Protein AF-A0A7X9C9R4-F1 (afdb_monomer_lite)

Secondary structure (DSSP, 8-state):
-PPPHHHHHHHHHHHHHHHHHHHHHHHHHHHHHHHHTT-S-HHHHHHHHHHHHHIIIIIHHHHHHHHHHHHHHHHHHHHHHHHHHHHHT---S--SS-----STTHHHHHHHHHHHHHTTT----STT---PPPP-

Radius of gyration: 27.26 Å; chains: 1; bounding box: 59×49×69 Å

Structure (mmCIF, N/CA/C/O backbone):
data_AF-A0A7X9C9R4-F1
#
_entry.id   AF-A0A7X9C9R4-F1
#
loop_
_atom_site.group_PDB
_atom_site.id
_atom_site.type_symbol
_atom_site.label_atom_id
_atom_site.label_alt_id
_atom_site.label_comp_id
_atom_site.label_asym_id
_atom_site.label_entity_id
_atom_site.label_seq_id
_atom_site.pdbx_PDB_ins_code
_atom_site.Cartn_x
_atom_site.Cartn_y
_atom_site.Cartn_z
_atom_site.occupancy
_atom_site.B_iso_or_equiv
_atom_site.auth_seq_id
_atom_site.auth_comp_id
_atom_site.auth_asym_id
_atom_site.auth_atom_id
_atom_site.pdbx_PDB_model_num
ATOM 1 N N . MET A 1 1 ? 7.525 12.846 -25.4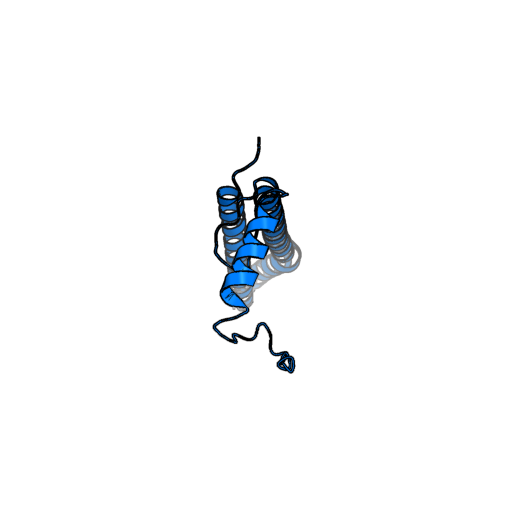49 1.00 44.03 1 MET A N 1
ATOM 2 C CA . MET A 1 1 ? 7.937 13.093 -24.049 1.00 44.03 1 MET A CA 1
ATOM 3 C C . MET A 1 1 ? 8.131 11.733 -23.389 1.00 44.03 1 MET A C 1
ATOM 5 O O . MET A 1 1 ? 7.145 11.122 -23.002 1.00 44.03 1 MET A O 1
ATOM 9 N N . ASN A 1 2 ? 9.352 11.194 -23.354 1.00 62.72 2 ASN A N 1
ATOM 10 C CA . ASN A 1 2 ? 9.606 9.931 -22.649 1.00 62.72 2 ASN A CA 1
ATOM 11 C C . ASN A 1 2 ? 10.071 10.277 -21.235 1.00 62.72 2 ASN A C 1
ATOM 13 O O . ASN A 1 2 ? 11.093 10.941 -21.086 1.00 62.72 2 ASN A O 1
ATOM 17 N N . ALA A 1 3 ? 9.293 9.888 -20.223 1.00 75.94 3 ALA A N 1
ATOM 18 C CA . ALA A 1 3 ? 9.665 10.062 -18.822 1.00 75.94 3 ALA A CA 1
ATOM 19 C C . ALA A 1 3 ? 10.976 9.315 -18.519 1.00 75.94 3 ALA A C 1
ATOM 21 O O . ALA A 1 3 ? 11.169 8.198 -19.006 1.00 75.94 3 ALA A O 1
ATOM 22 N N . ASP A 1 4 ? 11.864 9.921 -17.725 1.00 87.69 4 ASP A N 1
ATOM 23 C CA . ASP A 1 4 ? 13.138 9.309 -17.336 1.00 87.69 4 ASP A CA 1
ATOM 24 C C . ASP A 1 4 ? 12.883 8.034 -16.497 1.00 87.69 4 ASP A C 1
ATOM 26 O O . ASP A 1 4 ? 12.247 8.112 -15.438 1.00 87.69 4 ASP A O 1
ATOM 30 N N . PRO A 1 5 ? 13.381 6.851 -16.919 1.00 87.94 5 PRO A N 1
ATOM 31 C CA . PRO A 1 5 ? 13.269 5.616 -16.146 1.00 87.94 5 PRO A CA 1
ATOM 32 C C . PRO A 1 5 ? 13.771 5.726 -14.701 1.00 87.94 5 PRO A C 1
ATOM 34 O O . PRO A 1 5 ? 13.247 5.039 -13.820 1.00 87.94 5 PRO A O 1
ATOM 37 N N . ARG A 1 6 ? 14.771 6.575 -14.427 1.00 88.56 6 ARG A N 1
ATOM 38 C CA . ARG A 1 6 ? 15.276 6.795 -13.062 1.00 88.56 6 ARG A CA 1
ATOM 39 C C . ARG A 1 6 ? 14.251 7.517 -12.195 1.00 88.56 6 ARG A C 1
ATOM 41 O O . ARG A 1 6 ? 13.986 7.078 -11.077 1.00 88.56 6 ARG A O 1
ATOM 48 N N . GLU A 1 7 ? 13.628 8.568 -12.719 1.00 92.19 7 GLU A N 1
ATOM 49 C CA . GLU A 1 7 ? 12.564 9.289 -12.016 1.00 92.19 7 GLU A CA 1
ATOM 50 C C . GLU A 1 7 ? 11.349 8.395 -11.751 1.00 92.19 7 GLU A C 1
ATOM 52 O O . GLU A 1 7 ? 10.779 8.425 -10.657 1.00 92.19 7 GLU A O 1
ATOM 57 N N . LEU A 1 8 ? 10.970 7.559 -12.725 1.00 92.94 8 LEU A N 1
ATOM 58 C CA . LEU A 1 8 ? 9.868 6.607 -12.575 1.00 92.94 8 LEU A CA 1
ATOM 59 C C . LEU A 1 8 ? 10.124 5.612 -11.436 1.00 92.94 8 LEU A C 1
ATOM 61 O O . LEU A 1 8 ? 9.231 5.393 -10.614 1.00 92.94 8 LEU A O 1
ATOM 65 N N . ARG A 1 9 ? 11.347 5.077 -11.329 1.00 91.75 9 ARG A N 1
ATOM 66 C CA . ARG A 1 9 ? 11.741 4.215 -10.203 1.00 91.75 9 ARG A CA 1
ATOM 67 C C . ARG A 1 9 ? 11.749 4.952 -8.873 1.00 91.75 9 ARG A C 1
ATOM 69 O O . ARG A 1 9 ? 11.206 4.446 -7.897 1.00 91.75 9 ARG A O 1
ATOM 76 N N . GLY A 1 10 ? 12.283 6.174 -8.839 1.00 94.50 10 GLY A N 1
ATOM 77 C CA . GLY A 1 10 ? 12.261 7.003 -7.632 1.00 94.50 10 GLY A CA 1
ATOM 78 C C . GLY A 1 10 ? 10.836 7.233 -7.113 1.00 94.50 10 GLY A C 1
ATOM 79 O O . GLY A 1 10 ? 10.577 7.131 -5.910 1.00 94.50 10 GLY A O 1
ATOM 80 N N . ARG A 1 11 ? 9.880 7.462 -8.024 1.00 96.94 11 ARG A N 1
ATOM 81 C CA . ARG A 1 11 ? 8.450 7.562 -7.693 1.00 96.94 11 ARG A CA 1
ATOM 82 C C . ARG A 1 11 ? 7.865 6.225 -7.239 1.00 96.94 11 ARG A C 1
ATOM 84 O O . ARG A 1 11 ? 7.130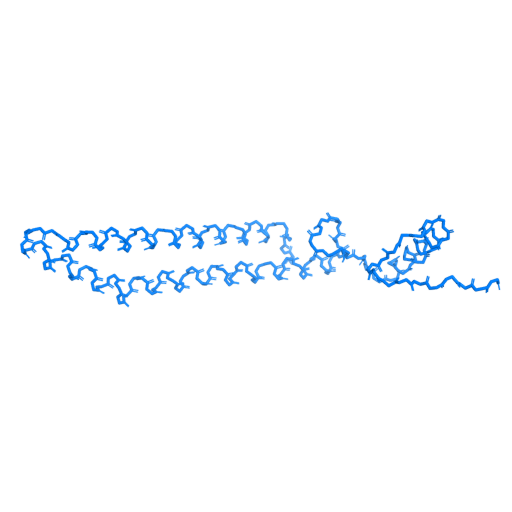 6.207 -6.253 1.00 96.94 11 ARG A O 1
ATOM 91 N N . ALA A 1 12 ? 8.197 5.115 -7.896 1.00 96.62 12 ALA A N 1
ATOM 92 C CA . ALA A 1 12 ? 7.758 3.785 -7.473 1.00 96.62 12 ALA A CA 1
ATOM 93 C C . ALA A 1 12 ? 8.213 3.465 -6.037 1.00 96.62 12 ALA A C 1
ATOM 95 O O . ALA A 1 12 ? 7.407 3.031 -5.212 1.00 96.62 12 ALA A O 1
ATOM 96 N N . ASP A 1 13 ? 9.461 3.778 -5.693 1.00 97.00 13 ASP A N 1
ATOM 97 C CA . ASP A 1 13 ? 10.000 3.593 -4.343 1.00 97.00 13 ASP A CA 1
ATOM 98 C C . ASP A 1 13 ? 9.352 4.519 -3.311 1.00 97.00 13 ASP A C 1
ATOM 100 O O . ASP A 1 13 ? 9.080 4.110 -2.179 1.00 97.00 13 ASP A O 1
ATOM 104 N N . ALA A 1 14 ? 9.055 5.767 -3.681 1.00 98.06 14 ALA A N 1
ATOM 105 C CA . ALA A 1 14 ? 8.284 6.668 -2.828 1.00 98.06 14 ALA A CA 1
ATOM 106 C C . ALA A 1 14 ? 6.884 6.103 -2.523 1.00 98.06 14 ALA A C 1
ATOM 108 O O . ALA A 1 14 ? 6.468 6.101 -1.363 1.00 98.06 14 ALA A O 1
ATOM 109 N N . LEU A 1 15 ? 6.190 5.555 -3.528 1.00 97.94 15 LEU A N 1
ATOM 110 C CA . LEU A 1 15 ? 4.875 4.931 -3.356 1.00 97.94 15 LEU A CA 1
ATOM 111 C C . LEU A 1 15 ? 4.934 3.673 -2.479 1.00 97.94 15 LEU A C 1
ATOM 113 O O . LEU A 1 15 ? 4.062 3.493 -1.627 1.00 97.94 15 LEU A O 1
ATOM 117 N N . ARG A 1 16 ? 5.966 2.829 -2.630 1.00 97.94 16 ARG A N 1
ATOM 118 C CA . ARG A 1 16 ? 6.198 1.670 -1.745 1.00 97.94 16 ARG A CA 1
ATOM 119 C C . ARG A 1 16 ? 6.363 2.107 -0.295 1.00 97.94 16 ARG A C 1
ATOM 121 O O . ARG A 1 16 ? 5.605 1.668 0.564 1.00 97.94 16 ARG A O 1
ATOM 128 N N . ARG A 1 17 ? 7.271 3.056 -0.042 1.00 98.00 17 ARG A N 1
ATOM 129 C CA . ARG A 1 17 ? 7.512 3.598 1.305 1.00 98.00 17 ARG A CA 1
ATOM 130 C C . ARG A 1 17 ? 6.255 4.221 1.907 1.00 98.00 17 ARG A C 1
ATOM 132 O O . ARG A 1 17 ? 5.989 4.032 3.092 1.00 98.00 17 ARG A O 1
ATOM 139 N N . ALA A 1 18 ? 5.465 4.940 1.109 1.00 97.94 18 ALA A N 1
ATOM 140 C CA . ALA A 1 18 ? 4.187 5.487 1.554 1.00 97.94 18 ALA A CA 1
ATOM 141 C C . ALA A 1 18 ? 3.189 4.377 1.928 1.00 97.94 18 ALA A C 1
ATOM 143 O O . ALA A 1 18 ? 2.544 4.462 2.973 1.00 97.94 18 ALA A O 1
ATOM 144 N N . ALA A 1 19 ? 3.097 3.311 1.125 1.00 98.06 19 ALA A N 1
ATOM 145 C CA . ALA A 1 19 ? 2.238 2.165 1.414 1.00 98.06 19 ALA A CA 1
ATOM 146 C C . ALA A 1 19 ? 2.641 1.448 2.711 1.00 98.06 19 ALA A C 1
ATOM 148 O O . ALA A 1 19 ? 1.771 1.056 3.494 1.00 98.06 19 ALA A O 1
ATOM 149 N N . ASP A 1 20 ? 3.940 1.297 2.958 1.00 97.88 20 ASP A N 1
ATOM 150 C CA . ASP A 1 20 ? 4.461 0.638 4.157 1.00 97.88 20 ASP A CA 1
ATOM 151 C C . ASP A 1 20 ? 4.225 1.487 5.406 1.00 97.88 20 ASP A C 1
ATOM 153 O O . ASP A 1 20 ? 3.676 0.988 6.389 1.00 97.88 20 ASP A O 1
ATOM 157 N N . ARG A 1 21 ? 4.506 2.795 5.341 1.00 98.06 21 ARG A N 1
ATOM 158 C CA . ARG A 1 21 ? 4.177 3.740 6.422 1.00 98.06 21 ARG A CA 1
ATOM 159 C C . ARG A 1 21 ? 2.689 3.720 6.753 1.00 98.06 21 ARG A C 1
ATOM 161 O O . ARG A 1 21 ? 2.331 3.627 7.924 1.00 98.06 21 ARG A O 1
ATOM 168 N N . LEU A 1 22 ? 1.823 3.745 5.739 1.00 97.62 22 LEU A N 1
ATOM 169 C CA . LEU A 1 22 ? 0.376 3.674 5.936 1.00 97.62 22 LEU A CA 1
ATOM 170 C C . LEU A 1 22 ? -0.050 2.345 6.573 1.00 97.62 22 LEU A C 1
ATOM 172 O O . LEU A 1 22 ? -0.927 2.326 7.433 1.00 97.62 22 LEU A O 1
ATOM 176 N N . THR A 1 23 ? 0.585 1.239 6.179 1.00 97.44 23 THR A N 1
ATOM 177 C CA . THR A 1 23 ? 0.326 -0.087 6.757 1.00 97.44 23 THR A CA 1
ATOM 178 C C . THR A 1 23 ? 0.709 -0.117 8.240 1.00 97.44 23 THR A C 1
ATOM 180 O O . THR A 1 23 ? -0.088 -0.562 9.063 1.00 97.44 23 THR A O 1
ATOM 183 N N . ILE A 1 24 ? 1.879 0.418 8.600 1.00 97.62 24 ILE A N 1
ATOM 184 C CA . ILE A 1 24 ? 2.342 0.499 9.993 1.00 97.62 24 ILE A CA 1
ATOM 185 C C . ILE A 1 24 ? 1.421 1.395 10.825 1.00 97.62 24 ILE A C 1
ATOM 187 O O . ILE A 1 24 ? 1.006 0.999 11.911 1.00 97.62 24 ILE A O 1
ATOM 191 N N . LEU A 1 25 ? 1.068 2.583 10.322 1.00 96.50 25 LEU A N 1
ATOM 192 C CA . LEU A 1 25 ? 0.161 3.503 11.016 1.00 96.50 25 LEU A CA 1
ATOM 193 C C . LEU A 1 25 ? -1.209 2.866 11.258 1.00 96.50 25 LEU A C 1
ATOM 195 O O . LEU A 1 25 ? -1.739 2.956 12.361 1.00 96.50 25 LEU A O 1
ATOM 199 N N . ARG A 1 26 ? -1.746 2.159 10.258 1.00 95.12 26 ARG A N 1
ATOM 200 C CA . ARG A 1 26 ? -2.997 1.404 10.382 1.00 95.12 26 ARG A CA 1
ATOM 201 C C . ARG A 1 26 ? -2.921 0.344 11.485 1.00 95.12 26 ARG A C 1
ATOM 203 O O . ARG A 1 26 ? -3.869 0.207 12.246 1.00 95.12 26 ARG A O 1
ATOM 210 N N . LEU A 1 27 ? -1.824 -0.404 11.585 1.00 95.44 27 LEU A N 1
ATOM 211 C CA . LEU A 1 27 ? -1.662 -1.415 12.638 1.00 95.44 27 LEU A CA 1
ATOM 212 C C . LEU A 1 27 ? -1.518 -0.784 14.026 1.00 95.44 27 LEU A C 1
ATOM 214 O O . LEU A 1 27 ? -2.154 -1.239 14.970 1.00 95.44 27 LEU A O 1
ATOM 218 N N . ARG A 1 28 ? -0.739 0.298 14.142 1.00 96.00 28 ARG A N 1
ATOM 219 C CA . ARG A 1 28 ? -0.574 1.030 15.406 1.00 96.00 28 ARG A CA 1
ATOM 220 C C . ARG A 1 28 ? -1.902 1.575 15.919 1.00 96.00 28 ARG A C 1
ATOM 222 O O . ARG A 1 28 ? -2.229 1.348 17.074 1.00 96.00 28 ARG A O 1
ATOM 229 N N . LEU A 1 29 ? -2.681 2.222 15.053 1.00 94.31 29 LEU A N 1
ATOM 230 C CA . LEU A 1 29 ? -4.000 2.744 15.414 1.00 94.31 29 LEU A CA 1
ATOM 231 C C . LEU A 1 29 ? -4.970 1.633 15.818 1.00 94.31 29 LEU A C 1
ATOM 233 O O . LEU A 1 29 ? -5.682 1.790 16.804 1.00 94.31 29 LEU A O 1
ATOM 237 N N . ALA A 1 30 ? -4.971 0.503 15.104 1.00 93.25 30 ALA A N 1
ATOM 238 C CA . ALA A 1 30 ? -5.801 -0.639 15.477 1.00 93.25 30 ALA A CA 1
ATOM 239 C C . ALA A 1 30 ? -5.457 -1.151 16.886 1.00 93.25 30 ALA A C 1
ATOM 241 O O . ALA A 1 30 ? -6.363 -1.340 17.692 1.00 93.25 30 ALA A O 1
ATOM 242 N N . ASN A 1 31 ? -4.168 -1.294 17.204 1.00 92.81 31 ASN A N 1
ATOM 243 C CA . ASN A 1 31 ? -3.726 -1.726 18.531 1.00 92.81 31 ASN A CA 1
ATOM 244 C C . ASN A 1 31 ? -4.098 -0.704 19.614 1.00 92.81 31 ASN A C 1
ATOM 246 O O . ASN A 1 31 ? -4.697 -1.075 20.616 1.00 92.81 31 ASN A O 1
ATOM 250 N N . SER A 1 32 ? -3.836 0.588 19.384 1.00 91.81 32 SER A N 1
ATOM 251 C CA . SER A 1 32 ? -4.190 1.643 20.341 1.00 91.81 32 SER A CA 1
ATOM 252 C C . SER A 1 32 ? -5.695 1.721 20.607 1.00 91.81 32 SER A C 1
ATOM 254 O O . SER A 1 32 ? -6.104 1.982 21.734 1.00 91.81 32 SER A O 1
ATOM 256 N N . LEU A 1 33 ? -6.532 1.480 19.593 1.00 91.62 33 LEU A N 1
ATOM 257 C CA . LEU A 1 33 ? -7.983 1.441 19.773 1.00 91.62 33 LEU A CA 1
ATOM 258 C C . LEU A 1 33 ? -8.433 0.216 20.567 1.00 91.62 33 LEU A C 1
ATOM 260 O O . LEU A 1 33 ? -9.329 0.349 21.391 1.00 91.62 33 LEU A O 1
ATOM 264 N N . VAL A 1 34 ? -7.815 -0.951 20.359 1.00 89.06 34 VAL A N 1
ATOM 265 C CA . VAL A 1 34 ? -8.084 -2.137 21.188 1.00 89.06 34 VAL A CA 1
ATOM 266 C C . VAL A 1 34 ? -7.736 -1.851 22.648 1.00 89.06 34 VAL A C 1
ATOM 268 O O . VAL A 1 34 ? -8.553 -2.117 23.526 1.00 89.06 34 VAL A O 1
ATOM 271 N N . ASP A 1 35 ? -6.585 -1.241 22.922 1.00 88.44 35 ASP A N 1
ATOM 272 C CA . ASP A 1 35 ? -6.196 -0.892 24.293 1.00 88.44 35 ASP A CA 1
ATOM 273 C C . ASP A 1 35 ? -7.176 0.109 24.926 1.00 88.44 35 ASP A C 1
ATOM 275 O O . ASP A 1 35 ? -7.571 -0.050 26.081 1.00 88.44 35 ASP A O 1
ATOM 279 N N . ALA A 1 36 ? -7.657 1.086 24.150 1.00 86.81 36 ALA A N 1
ATOM 280 C CA . ALA A 1 36 ? -8.630 2.071 24.615 1.00 86.81 36 ALA A CA 1
ATOM 281 C C . ALA A 1 36 ? -9.992 1.460 25.004 1.00 86.81 36 ALA A C 1
ATOM 283 O O . ALA A 1 36 ? -10.713 2.044 25.811 1.00 86.81 36 ALA A O 1
ATOM 284 N N . THR A 1 37 ? -10.371 0.290 24.474 1.00 82.94 37 THR A N 1
ATOM 285 C CA . THR A 1 37 ? -11.644 -0.362 24.854 1.00 82.94 37 THR A CA 1
ATOM 286 C C . THR A 1 37 ? -11.642 -0.914 26.283 1.00 82.94 37 THR A C 1
ATOM 288 O O . THR A 1 37 ? -12.701 -1.223 26.824 1.00 82.94 37 THR A O 1
ATOM 291 N N . ARG A 1 38 ? -10.469 -1.005 26.925 1.00 86.56 38 ARG A N 1
ATOM 292 C CA . ARG A 1 38 ? -10.293 -1.537 28.288 1.00 86.56 38 ARG A CA 1
ATOM 293 C C . ARG A 1 38 ? -10.482 -0.499 29.394 1.00 86.56 38 ARG A C 1
ATOM 295 O O . ARG A 1 38 ? -10.214 -0.791 30.554 1.00 86.56 38 ARG A O 1
ATOM 302 N N . VAL A 1 39 ? -10.916 0.710 29.052 1.00 88.38 39 VAL A N 1
ATOM 303 C CA . VAL A 1 39 ? -11.137 1.786 30.021 1.00 88.38 39 VAL A CA 1
ATOM 304 C C . VAL A 1 39 ? -12.235 1.407 31.028 1.00 88.38 39 VAL A C 1
ATOM 306 O O . VAL A 1 39 ? -13.277 0.844 30.670 1.00 88.38 39 VAL A O 1
ATOM 309 N N . GLU A 1 40 ? -11.993 1.715 32.305 1.00 87.06 40 GLU A N 1
ATOM 310 C CA . GLU A 1 40 ? -12.894 1.387 33.419 1.00 87.06 40 GLU A CA 1
ATOM 311 C C . GLU A 1 40 ? -14.169 2.239 33.420 1.00 87.06 40 GLU A C 1
ATOM 313 O O . GLU A 1 40 ? -15.244 1.704 33.692 1.00 87.06 40 GLU A O 1
ATOM 318 N N . ASP A 1 41 ? -14.062 3.518 33.043 1.00 92.12 41 ASP A N 1
ATOM 319 C CA . ASP A 1 41 ? -15.192 4.446 32.930 1.00 92.12 41 ASP A CA 1
ATOM 320 C C . ASP A 1 41 ? -16.209 3.956 31.874 1.00 92.12 41 ASP A C 1
ATOM 322 O O . ASP A 1 41 ? -15.892 3.934 30.676 1.00 92.12 41 ASP A O 1
ATOM 326 N N . PRO A 1 42 ? -17.441 3.589 32.284 1.00 88.00 42 PRO A N 1
ATOM 327 C CA . PRO A 1 42 ? -18.471 3.087 31.376 1.00 88.00 42 PRO A CA 1
ATOM 328 C C . P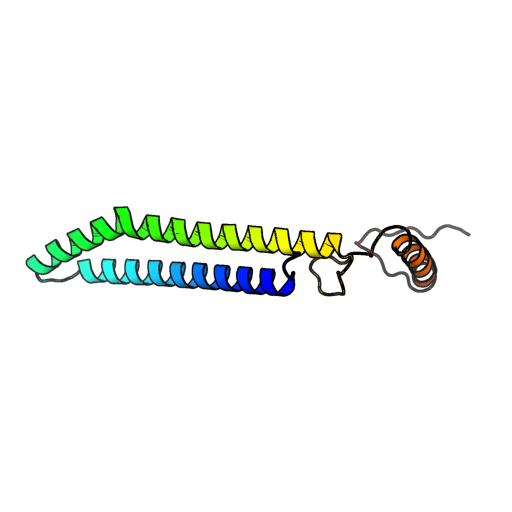RO A 1 42 ? -18.862 4.081 30.276 1.00 88.00 42 PRO A C 1
ATOM 330 O O . PRO A 1 42 ? -19.104 3.673 29.140 1.00 88.00 42 PRO A O 1
ATOM 333 N N . SER A 1 43 ? -18.885 5.381 30.586 1.00 88.44 43 SER A N 1
ATOM 334 C CA . SER A 1 43 ? -19.275 6.431 29.638 1.00 88.44 43 SER A CA 1
ATOM 335 C C . SER A 1 43 ? -18.218 6.638 28.550 1.00 88.44 43 SER A C 1
ATOM 337 O O . SER A 1 43 ? -18.531 6.889 27.382 1.00 88.44 43 SER A O 1
ATOM 339 N N . LEU A 1 44 ? -16.944 6.479 28.915 1.00 90.00 44 LEU A N 1
ATOM 340 C CA . LEU A 1 44 ? -15.826 6.541 27.984 1.00 90.00 44 LEU A CA 1
ATOM 341 C C . LEU A 1 44 ? -15.728 5.255 27.156 1.00 90.00 44 LEU A C 1
ATOM 343 O O . LEU A 1 44 ? -15.445 5.323 25.960 1.00 90.00 44 LEU A O 1
ATOM 347 N N . ARG A 1 45 ? -16.039 4.098 27.751 1.00 89.62 45 ARG A N 1
ATOM 348 C CA . ARG A 1 45 ? -16.064 2.807 27.053 1.00 89.62 45 ARG A CA 1
ATOM 349 C C . ARG A 1 45 ? -17.048 2.799 25.885 1.00 89.62 45 ARG A C 1
ATOM 351 O O . ARG A 1 45 ? -16.660 2.407 24.788 1.00 89.62 45 ARG A O 1
ATOM 358 N N . GLU A 1 46 ? -18.274 3.283 26.082 1.00 90.12 46 GLU A N 1
ATOM 359 C CA . GLU A 1 46 ? -19.285 3.361 25.015 1.00 90.12 46 GLU A CA 1
ATOM 360 C C . GLU A 1 46 ? -18.817 4.252 23.852 1.00 90.12 46 GLU A C 1
ATOM 362 O O . GLU A 1 46 ? -18.885 3.872 22.679 1.00 90.12 46 GLU A O 1
ATOM 367 N N . ARG A 1 47 ? -18.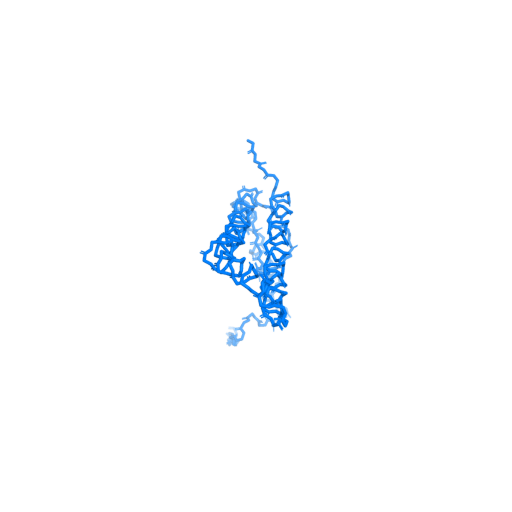235 5.418 24.167 1.00 91.38 47 ARG A N 1
ATOM 368 C CA . ARG A 1 47 ? -17.665 6.325 23.157 1.00 91.38 47 ARG A CA 1
ATOM 369 C C . ARG A 1 47 ? -16.526 5.674 22.377 1.00 91.38 47 ARG A C 1
ATOM 371 O O . ARG A 1 47 ? -16.468 5.806 21.153 1.00 91.38 47 ARG A O 1
ATOM 378 N N . VAL A 1 48 ? -15.620 4.983 23.068 1.00 92.38 48 VAL A N 1
ATOM 379 C CA . VAL A 1 48 ? -14.498 4.280 22.436 1.00 92.38 48 VAL A CA 1
ATOM 380 C C . VAL A 1 48 ? -14.993 3.125 21.574 1.00 92.38 48 VAL A C 1
ATOM 382 O O . VAL A 1 48 ? -14.478 2.944 20.473 1.00 92.38 48 VAL A O 1
ATOM 385 N N . GLN A 1 49 ? -16.014 2.391 22.009 1.00 90.56 49 GLN A N 1
ATOM 386 C CA . GLN A 1 49 ? -16.606 1.315 21.221 1.00 90.56 49 GLN A CA 1
ATOM 387 C C . GLN A 1 49 ? -17.185 1.841 19.902 1.00 90.56 49 GLN A C 1
ATOM 389 O O . GLN A 1 49 ? -16.855 1.309 18.844 1.00 90.56 49 GLN A O 1
ATOM 394 N N . GLY A 1 50 ? -17.915 2.961 19.926 1.00 92.69 50 GLY A N 1
ATOM 395 C CA . GLY A 1 50 ? -18.397 3.599 18.696 1.00 92.69 50 GLY A CA 1
ATOM 396 C C . GLY A 1 50 ? -17.268 4.073 17.764 1.00 92.69 50 GLY A C 1
ATOM 397 O O . GLY A 1 50 ? -17.405 4.036 16.540 1.00 92.69 50 GLY A O 1
ATOM 398 N N . ILE A 1 51 ? -16.122 4.501 18.311 1.00 93.94 51 ILE A N 1
ATOM 399 C CA . ILE A 1 51 ? -14.923 4.815 17.511 1.00 93.94 51 ILE A CA 1
ATOM 400 C C . ILE A 1 51 ? -14.310 3.535 16.926 1.00 93.94 51 ILE A C 1
ATOM 402 O O . ILE A 1 51 ? -13.946 3.521 15.751 1.00 93.94 51 ILE A O 1
ATOM 406 N N . HIS A 1 52 ? -14.200 2.474 17.726 1.00 93.44 52 HIS A N 1
ATOM 407 C CA . HIS A 1 52 ? -13.640 1.187 17.323 1.00 93.44 52 HIS A CA 1
ATOM 408 C C . HIS A 1 52 ? -14.465 0.523 16.212 1.00 93.44 52 HIS A C 1
ATOM 410 O O . HIS A 1 52 ? -13.895 0.003 15.251 1.00 93.44 52 HIS A O 1
ATOM 416 N N . GLU A 1 53 ? -15.792 0.585 16.301 1.00 93.50 53 GLU A N 1
ATOM 417 C CA . GLU A 1 53 ? -16.707 0.071 15.282 1.00 93.50 53 GLU A CA 1
ATOM 418 C C . GLU A 1 53 ? -16.541 0.817 13.959 1.00 93.50 53 GLU A C 1
ATOM 420 O O . GLU A 1 53 ? -16.278 0.179 12.937 1.00 93.50 53 GLU A O 1
ATOM 425 N N . ARG A 1 54 ? -16.585 2.160 13.977 1.00 94.31 54 ARG A N 1
ATOM 426 C CA . ARG A 1 54 ? -16.320 2.965 12.772 1.00 94.31 54 ARG A CA 1
ATOM 427 C C . ARG A 1 54 ? -14.964 2.611 12.176 1.00 94.31 54 ARG A C 1
ATOM 429 O O . ARG A 1 54 ? -14.898 2.232 11.008 1.00 94.31 54 ARG A O 1
ATOM 436 N N . TRP A 1 55 ? -13.911 2.636 13.000 1.00 94.81 55 TRP A N 1
ATOM 437 C CA . TRP A 1 55 ? -12.553 2.285 12.585 1.00 94.81 55 TRP A CA 1
ATOM 438 C C . TRP A 1 55 ? -12.500 0.938 11.867 1.00 94.81 55 TRP A C 1
ATOM 440 O O . TRP A 1 55 ? -11.913 0.834 10.789 1.00 94.81 55 TRP A O 1
ATOM 450 N N . THR A 1 56 ? -13.124 -0.083 12.449 1.00 93.94 56 THR A N 1
ATOM 451 C CA . THR A 1 56 ? -13.097 -1.459 11.945 1.00 93.94 56 THR A CA 1
ATOM 452 C C . THR A 1 56 ? -13.875 -1.611 10.641 1.00 93.94 56 THR A C 1
ATOM 454 O O . THR A 1 56 ? -13.397 -2.281 9.723 1.00 93.94 56 THR A O 1
ATOM 457 N N . LEU A 1 57 ? -15.043 -0.974 10.534 1.00 94.81 57 LEU A N 1
ATOM 458 C CA . LEU A 1 57 ? -15.942 -1.123 9.389 1.00 94.81 57 LEU A CA 1
ATOM 459 C C . LEU A 1 57 ? -15.554 -0.230 8.202 1.00 94.81 57 LEU A C 1
ATOM 461 O O . LEU A 1 57 ? -15.693 -0.638 7.048 1.00 94.81 57 LEU A O 1
ATOM 465 N N . GLU A 1 58 ? -15.029 0.967 8.459 1.00 94.44 58 GLU A N 1
ATOM 466 C CA . GLU A 1 58 ? -14.844 1.992 7.431 1.00 94.44 58 GLU A CA 1
ATOM 467 C C . GLU A 1 58 ? -13.366 2.311 7.184 1.00 94.44 58 GLU A C 1
ATOM 469 O O . GLU A 1 58 ? -12.831 2.053 6.094 1.00 94.44 58 GLU A O 1
ATOM 474 N N . GLN A 1 59 ? -12.684 2.873 8.188 1.00 94.75 59 GLN A N 1
ATOM 475 C CA . GLN A 1 59 ? -11.366 3.478 7.987 1.00 94.75 59 GLN A CA 1
ATOM 476 C C . GLN A 1 59 ? -10.281 2.412 7.777 1.00 94.75 59 GLN A C 1
ATOM 478 O O . GLN A 1 59 ? -9.449 2.541 6.872 1.00 94.75 59 GLN A O 1
ATOM 483 N N . TYR A 1 60 ? -10.309 1.314 8.535 1.00 94.38 60 TYR A N 1
ATOM 484 C CA . TYR A 1 60 ? -9.319 0.241 8.447 1.00 94.38 60 TYR A CA 1
ATOM 485 C C . TYR A 1 60 ? -9.317 -0.444 7.062 1.00 94.38 60 TYR A C 1
ATOM 487 O O . TYR A 1 60 ? -8.242 -0.540 6.446 1.00 94.38 60 TYR A O 1
ATOM 495 N N . PRO A 1 61 ? -10.468 -0.847 6.479 1.00 96.38 61 PRO A N 1
ATOM 496 C CA . PRO A 1 61 ? -10.522 -1.337 5.102 1.00 96.38 61 PRO A CA 1
ATOM 497 C C . PRO A 1 61 ? -10.128 -0.281 4.063 1.00 96.38 61 PRO A C 1
ATOM 499 O O . PRO A 1 61 ? -9.440 -0.599 3.087 1.00 96.38 61 PRO A O 1
ATOM 502 N N . GLN A 1 62 ? -10.534 0.982 4.239 1.00 96.31 62 GLN A N 1
ATOM 503 C CA . GLN A 1 62 ? -10.200 2.063 3.306 1.00 96.31 62 GLN A CA 1
ATOM 504 C C . GLN A 1 62 ? -8.688 2.310 3.231 1.00 96.31 62 GLN A C 1
ATOM 506 O O . GLN A 1 62 ? -8.130 2.348 2.132 1.00 96.31 62 GLN A O 1
ATOM 511 N N . MET A 1 63 ? -8.002 2.387 4.371 1.00 96.06 63 MET A N 1
ATOM 512 C CA . MET A 1 63 ? -6.542 2.510 4.419 1.00 96.06 63 MET A CA 1
ATOM 513 C C . MET A 1 63 ? -5.853 1.307 3.765 1.00 96.06 63 MET A C 1
ATOM 515 O O . MET A 1 63 ? -4.878 1.470 3.029 1.00 96.06 63 MET A O 1
ATOM 519 N N . GLY A 1 64 ? -6.394 0.097 3.953 1.00 96.75 64 GLY A N 1
ATOM 520 C CA . GLY A 1 64 ? -5.931 -1.102 3.250 1.00 96.75 64 GLY A CA 1
ATOM 521 C C . GLY A 1 64 ? -6.051 -0.997 1.727 1.00 96.75 64 GLY A C 1
ATOM 522 O O . GLY A 1 64 ? -5.111 -1.345 1.006 1.00 96.75 64 GLY A O 1
ATOM 523 N N . ARG A 1 65 ? -7.171 -0.461 1.225 1.00 98.00 65 ARG A N 1
ATOM 524 C CA . ARG A 1 65 ? -7.376 -0.198 -0.209 1.00 98.00 65 ARG A CA 1
ATOM 525 C C . ARG A 1 65 ? -6.387 0.838 -0.746 1.00 98.00 65 ARG A C 1
ATOM 527 O O . ARG A 1 65 ? -5.826 0.622 -1.819 1.00 98.00 65 ARG A O 1
ATOM 534 N N . ILE A 1 66 ? -6.121 1.913 -0.003 1.00 98.06 66 ILE A N 1
ATOM 535 C CA . ILE A 1 66 ? -5.137 2.940 -0.386 1.00 98.06 66 ILE A CA 1
ATOM 536 C C . ILE A 1 66 ? -3.732 2.334 -0.463 1.00 98.06 66 ILE A C 1
ATOM 538 O O . ILE A 1 66 ? -3.072 2.462 -1.491 1.00 98.06 66 ILE A O 1
ATOM 542 N N . ALA A 1 67 ? -3.295 1.597 0.562 1.00 98.00 67 ALA A N 1
ATOM 543 C CA . ALA A 1 67 ? -1.983 0.947 0.560 1.00 98.00 67 ALA A CA 1
ATOM 544 C C . ALA A 1 67 ? -1.825 -0.040 -0.613 1.00 98.00 67 ALA A C 1
ATOM 546 O O . ALA A 1 67 ? -0.767 -0.109 -1.239 1.00 98.00 67 ALA A O 1
ATOM 547 N N . ARG A 1 68 ? -2.887 -0.784 -0.957 1.00 98.12 68 ARG A N 1
ATOM 548 C CA . ARG A 1 68 ? -2.897 -1.672 -2.130 1.00 98.12 68 ARG A CA 1
ATOM 549 C C . ARG A 1 68 ? -2.779 -0.890 -3.441 1.00 98.12 68 ARG A C 1
ATOM 551 O O . ARG A 1 68 ? -2.004 -1.290 -4.306 1.00 98.12 68 ARG A O 1
ATOM 558 N N . ARG A 1 69 ? -3.503 0.226 -3.580 1.00 98.38 69 ARG A N 1
ATOM 559 C CA . ARG A 1 69 ? -3.417 1.110 -4.756 1.00 98.38 69 ARG A CA 1
ATOM 560 C C . ARG A 1 69 ? -2.016 1.691 -4.919 1.00 98.38 69 ARG A C 1
ATOM 562 O O . ARG A 1 69 ? -1.472 1.593 -6.009 1.00 98.38 69 ARG A O 1
ATOM 569 N N . LEU A 1 70 ? -1.395 2.176 -3.843 1.00 98.25 70 LEU A N 1
ATOM 570 C CA . LEU A 1 70 ? -0.014 2.678 -3.867 1.00 98.25 70 LEU A CA 1
ATOM 571 C C . LEU A 1 70 ? 0.974 1.617 -4.380 1.00 98.25 70 LEU A C 1
ATOM 573 O O . LEU A 1 70 ? 1.773 1.901 -5.270 1.00 98.25 70 LEU A O 1
ATOM 577 N N . ARG A 1 71 ? 0.878 0.373 -3.887 1.00 98.19 71 ARG A N 1
ATOM 578 C CA . ARG A 1 71 ? 1.717 -0.743 -4.367 1.00 98.19 71 ARG A CA 1
ATOM 579 C C . ARG A 1 71 ? 1.448 -1.091 -5.832 1.00 98.19 71 ARG A C 1
ATOM 581 O O . ARG A 1 71 ? 2.388 -1.347 -6.581 1.00 98.19 71 ARG A O 1
ATOM 588 N N . SER A 1 72 ? 0.183 -1.074 -6.254 1.00 98.25 72 SER A N 1
ATOM 589 C CA . SER A 1 72 ? -0.194 -1.294 -7.655 1.00 98.25 72 SER A CA 1
ATOM 590 C C . SER A 1 72 ? 0.375 -0.212 -8.572 1.00 98.25 72 SER A C 1
ATOM 592 O O . SER A 1 72 ? 0.955 -0.531 -9.605 1.00 98.25 72 SER A O 1
ATOM 594 N N . SER A 1 73 ? 0.263 1.059 -8.185 1.00 97.88 73 SER A N 1
ATOM 595 C CA . SER A 1 73 ? 0.823 2.180 -8.939 1.00 97.88 73 SER A CA 1
ATOM 596 C C . SER A 1 73 ? 2.350 2.113 -8.998 1.00 97.88 73 SER A C 1
ATOM 598 O O . SER A 1 73 ? 2.917 2.325 -10.063 1.00 97.88 73 SER A O 1
ATOM 600 N N . ALA A 1 74 ? 3.025 1.724 -7.910 1.00 97.25 74 ALA A N 1
ATOM 601 C CA . ALA A 1 74 ? 4.469 1.481 -7.929 1.00 97.25 74 ALA A CA 1
ATOM 602 C C . ALA A 1 74 ? 4.856 0.393 -8.946 1.00 97.25 74 ALA A C 1
ATOM 604 O O . ALA A 1 74 ? 5.767 0.587 -9.744 1.00 97.25 74 ALA A O 1
ATOM 605 N N . LYS A 1 75 ? 4.118 -0.728 -8.974 1.00 96.56 75 LYS A N 1
ATOM 606 C CA . LYS A 1 75 ? 4.332 -1.810 -9.949 1.00 96.56 75 LYS A CA 1
ATOM 607 C C . LYS A 1 75 ? 4.122 -1.338 -11.393 1.00 96.56 75 LYS A C 1
ATOM 609 O O . LYS A 1 75 ? 4.866 -1.746 -12.280 1.00 96.56 75 LYS A O 1
ATOM 614 N N . GLN A 1 76 ? 3.122 -0.490 -11.632 1.00 97.19 76 GLN A N 1
ATOM 615 C CA . GLN A 1 76 ? 2.873 0.096 -12.951 1.00 97.19 76 GLN A CA 1
ATOM 616 C C . GLN A 1 76 ? 4.011 1.028 -13.380 1.00 97.19 76 GLN A C 1
ATOM 618 O O . GLN A 1 76 ? 4.478 0.919 -14.510 1.00 97.19 76 GLN A O 1
ATOM 623 N N . LEU A 1 77 ? 4.498 1.895 -12.486 1.00 95.19 77 LEU A N 1
ATOM 624 C CA . LEU A 1 77 ? 5.625 2.788 -12.778 1.00 95.19 77 LEU A CA 1
ATOM 625 C C . LEU A 1 77 ? 6.905 2.015 -13.101 1.00 95.19 77 LEU A C 1
ATOM 627 O O . LEU A 1 77 ? 7.589 2.359 -14.061 1.00 95.19 77 LEU A O 1
ATOM 631 N N . ASP A 1 78 ? 7.188 0.942 -12.367 1.00 92.94 78 ASP A N 1
ATOM 632 C CA . ASP A 1 78 ? 8.311 0.055 -12.671 1.00 92.94 78 ASP A CA 1
ATOM 633 C C . ASP A 1 78 ? 8.178 -0.597 -14.048 1.00 92.94 78 ASP A C 1
ATOM 635 O O . ASP A 1 78 ? 9.149 -0.655 -14.800 1.00 92.94 78 ASP A O 1
ATOM 639 N N . ALA A 1 79 ? 6.980 -1.064 -14.410 1.00 91.88 79 ALA A N 1
ATOM 640 C CA . ALA A 1 79 ? 6.744 -1.649 -15.726 1.00 91.88 79 ALA A CA 1
ATOM 641 C C . ALA A 1 79 ? 6.974 -0.625 -16.852 1.00 91.88 79 ALA A C 1
ATOM 643 O O . ALA A 1 79 ? 7.591 -0.957 -17.866 1.00 91.88 79 ALA A O 1
ATOM 644 N N . VAL A 1 80 ? 6.542 0.626 -16.656 1.00 93.00 80 VAL A N 1
ATOM 645 C CA . VAL A 1 80 ? 6.788 1.725 -17.603 1.00 93.00 80 VAL A CA 1
ATOM 646 C C . VAL A 1 80 ? 8.280 2.063 -17.677 1.00 93.00 80 VAL A C 1
ATOM 648 O O . VAL A 1 80 ? 8.805 2.219 -18.777 1.00 93.00 80 VAL A O 1
ATOM 651 N N . ALA A 1 81 ? 8.985 2.115 -16.541 1.00 89.44 81 ALA A N 1
ATOM 652 C CA . ALA A 1 81 ? 10.428 2.353 -16.503 1.00 89.44 81 ALA A CA 1
ATOM 653 C C . ALA A 1 81 ? 11.192 1.271 -17.276 1.00 89.44 81 ALA A C 1
ATOM 655 O O . ALA A 1 81 ? 12.030 1.587 -18.117 1.00 89.44 81 ALA A O 1
ATOM 656 N N . VAL A 1 82 ? 10.846 -0.001 -17.054 1.00 87.00 82 VAL A N 1
ATOM 657 C CA . VAL A 1 82 ? 11.428 -1.131 -17.788 1.00 87.00 82 VAL A CA 1
ATOM 658 C C . VAL A 1 82 ? 11.154 -0.997 -19.284 1.00 87.00 82 VAL A C 1
ATOM 660 O O . VAL A 1 82 ? 12.083 -1.131 -20.075 1.00 87.00 82 VAL A O 1
ATOM 663 N N . ALA A 1 83 ? 9.916 -0.702 -19.692 1.00 87.62 83 ALA A N 1
ATOM 664 C CA . ALA A 1 83 ? 9.567 -0.529 -21.103 1.00 87.62 83 ALA A CA 1
ATOM 665 C C . ALA A 1 83 ? 10.360 0.612 -21.770 1.00 87.62 83 ALA A C 1
ATOM 667 O O . ALA A 1 83 ? 10.854 0.444 -22.886 1.00 87.62 83 ALA A O 1
ATOM 668 N N . ALA A 1 84 ? 10.537 1.738 -21.073 1.00 86.19 84 ALA A N 1
ATOM 669 C CA . ALA A 1 84 ? 11.317 2.881 -21.547 1.00 86.19 84 ALA A CA 1
ATOM 670 C C . ALA A 1 84 ? 12.826 2.576 -21.662 1.00 86.19 84 ALA A C 1
ATOM 672 O O . ALA A 1 84 ? 13.510 3.063 -22.565 1.00 86.19 84 ALA A O 1
ATOM 673 N N . GLU A 1 85 ? 13.367 1.726 -20.791 1.00 82.31 85 GLU A N 1
ATOM 674 C CA . GLU A 1 85 ? 14.743 1.237 -20.928 1.00 82.31 85 GLU A CA 1
ATOM 675 C C . GLU A 1 85 ? 14.915 0.284 -22.104 1.00 82.31 85 GLU A C 1
ATOM 677 O O . GLU A 1 85 ? 15.917 0.382 -22.816 1.00 82.31 85 GLU A O 1
ATOM 682 N N . ARG A 1 86 ? 13.931 -0.601 -22.337 1.00 80.19 86 ARG A N 1
ATOM 683 C CA . ARG A 1 86 ? 13.945 -1.515 -23.491 1.00 80.19 86 ARG A CA 1
ATOM 684 C C . ARG A 1 86 ? 13.974 -0.726 -24.792 1.00 80.19 86 ARG A C 1
ATOM 686 O O . ARG A 1 86 ? 14.798 -1.000 -25.656 1.00 80.19 86 ARG A O 1
ATOM 693 N N . SER A 1 87 ? 13.094 0.268 -24.918 1.00 79.12 87 SER A N 1
ATOM 694 C CA . SER A 1 87 ? 12.965 1.060 -26.144 1.00 79.12 87 SER A CA 1
ATOM 695 C C . SER A 1 87 ? 14.170 1.965 -26.402 1.00 79.12 87 SER A C 1
ATOM 697 O O . SER A 1 87 ? 14.496 2.236 -27.555 1.00 79.12 87 SER A O 1
ATOM 699 N N . SER A 1 88 ? 14.870 2.400 -25.351 1.00 74.56 88 SER A N 1
ATOM 700 C CA . SER A 1 88 ? 16.087 3.207 -25.481 1.00 74.56 88 SER A CA 1
ATOM 701 C C . SER A 1 88 ? 17.379 2.390 -25.625 1.00 74.56 88 SER A C 1
ATOM 703 O O . SER A 1 88 ? 18.427 2.985 -25.873 1.00 74.56 88 SER A O 1
ATOM 705 N N . GLY A 1 89 ? 17.328 1.055 -25.503 1.00 65.75 89 GLY A N 1
ATOM 706 C CA . GLY A 1 89 ? 18.499 0.171 -25.600 1.00 65.75 89 GLY A CA 1
ATOM 707 C C . GLY A 1 89 ? 19.501 0.336 -24.451 1.00 65.75 89 GLY A C 1
ATOM 708 O O . GLY A 1 89 ? 20.675 0.023 -24.613 1.00 65.75 89 GLY A O 1
ATOM 709 N N . ARG A 1 90 ? 19.061 0.869 -23.303 1.00 60.38 90 ARG A N 1
ATOM 710 C CA . ARG A 1 90 ? 19.929 1.439 -22.261 1.00 60.38 90 ARG A CA 1
ATOM 711 C C . ARG A 1 90 ? 19.964 0.615 -20.958 1.00 60.38 90 ARG A C 1
ATOM 713 O O . ARG A 1 90 ? 19.938 1.210 -19.885 1.00 60.38 90 ARG A O 1
ATOM 720 N N . ARG A 1 91 ? 20.037 -0.732 -20.987 1.00 56.12 91 ARG A N 1
ATOM 721 C CA . ARG A 1 91 ? 20.509 -1.474 -19.783 1.00 56.12 91 ARG A CA 1
ATOM 722 C C . ARG A 1 91 ? 22.029 -1.503 -19.812 1.00 56.12 91 ARG A C 1
ATOM 724 O O . ARG A 1 91 ? 22.628 -2.321 -20.501 1.00 56.12 91 ARG A O 1
ATOM 731 N N . LEU A 1 92 ? 22.630 -0.674 -18.975 1.00 48.78 92 LEU A N 1
ATOM 732 C CA . LEU A 1 92 ? 23.950 -0.947 -18.427 1.00 48.78 92 LEU A CA 1
ATOM 733 C C . LEU A 1 92 ? 23.761 -1.519 -17.018 1.00 48.78 92 LEU A C 1
ATOM 735 O O . LEU A 1 92 ? 23.112 -0.899 -16.184 1.00 48.78 92 LEU A O 1
ATOM 739 N N . GLY A 1 93 ? 24.274 -2.739 -16.843 1.00 46.78 93 GLY A N 1
ATOM 740 C CA . GLY A 1 93 ? 24.660 -3.431 -15.606 1.00 46.78 93 GLY A CA 1
ATOM 741 C C . GLY A 1 93 ? 23.965 -3.095 -14.282 1.00 46.78 93 GLY A C 1
ATOM 742 O O . GLY A 1 93 ? 24.176 -2.035 -13.706 1.00 46.78 93 GLY A O 1
ATOM 743 N N . GLY A 1 94 ? 23.264 -4.088 -13.728 1.00 40.22 94 GLY A N 1
ATOM 744 C CA . GLY A 1 94 ? 22.840 -4.120 -12.324 1.00 40.22 94 GLY A CA 1
ATOM 745 C C . GLY A 1 94 ? 21.617 -5.015 -12.124 1.00 40.22 94 GLY A C 1
ATOM 746 O O . GLY A 1 94 ? 20.500 -4.522 -12.075 1.00 40.22 94 GLY A O 1
ATOM 747 N N . TYR A 1 95 ? 21.833 -6.331 -12.122 1.00 51.66 95 TYR A N 1
ATOM 748 C CA . TYR A 1 95 ? 20.887 -7.462 -12.003 1.00 51.66 95 TYR A CA 1
ATOM 749 C C . TYR A 1 95 ? 19.707 -7.228 -11.016 1.00 51.66 95 TYR A C 1
ATOM 751 O O . TYR A 1 95 ? 19.825 -6.466 -10.069 1.00 51.66 95 TYR A O 1
ATOM 759 N N . ALA A 1 96 ? 18.540 -7.870 -11.143 1.00 39.22 96 ALA A N 1
ATOM 760 C CA . ALA A 1 96 ? 18.394 -9.327 -11.166 1.00 39.22 96 ALA A CA 1
ATOM 761 C C . ALA A 1 96 ? 18.077 -9.891 -12.566 1.00 39.22 96 ALA A C 1
ATOM 763 O O . ALA A 1 96 ? 16.988 -9.694 -13.098 1.00 39.22 96 ALA A O 1
ATOM 764 N N . GLY A 1 97 ? 19.052 -10.588 -13.160 1.00 45.69 97 GLY A N 1
ATOM 765 C CA . GLY A 1 97 ? 18.954 -11.250 -14.469 1.00 45.69 97 GLY A CA 1
ATOM 766 C C . GLY A 1 97 ? 19.373 -10.350 -15.635 1.00 45.69 97 GLY A C 1
ATOM 767 O O . GLY A 1 97 ? 18.584 -9.545 -16.120 1.00 45.69 97 GLY A O 1
ATOM 768 N N . ALA A 1 98 ? 20.631 -10.462 -16.048 1.00 50.81 98 ALA A N 1
ATOM 769 C CA . ALA A 1 98 ? 21.370 -9.617 -16.987 1.00 50.81 98 ALA A CA 1
ATOM 770 C C . ALA A 1 98 ? 20.688 -9.262 -18.336 1.00 50.81 98 ALA A C 1
ATOM 772 O O . ALA A 1 98 ? 19.886 -10.021 -18.869 1.00 50.81 98 ALA A O 1
ATOM 773 N N . GLY A 1 99 ? 21.084 -8.097 -18.880 1.00 42.47 99 GLY A N 1
ATOM 774 C CA . GLY A 1 99 ? 21.067 -7.724 -20.309 1.00 42.47 99 GLY A CA 1
ATOM 775 C C . GLY A 1 99 ? 19.856 -6.934 -20.847 1.00 42.47 99 GLY A C 1
ATOM 776 O O . GLY A 1 99 ? 18.752 -7.463 -20.889 1.00 42.47 99 GLY A O 1
ATOM 777 N N . PHE A 1 100 ? 20.038 -5.680 -21.298 1.00 49.06 100 PHE A N 1
ATOM 778 C CA . PHE A 1 100 ? 19.491 -5.268 -22.607 1.00 49.06 100 PHE A CA 1
ATOM 779 C C . PHE A 1 100 ? 20.725 -5.117 -23.468 1.00 49.06 100 PHE A C 1
ATOM 781 O O . PHE A 1 100 ? 21.476 -4.158 -23.321 1.00 49.06 100 PHE A O 1
ATOM 788 N N . LEU A 1 101 ? 20.951 -6.111 -24.315 1.00 48.00 101 LEU A N 1
ATOM 789 C CA . LEU A 1 101 ? 21.752 -5.886 -25.498 1.00 48.00 101 LEU A CA 1
ATOM 790 C C . LEU A 1 101 ? 20.978 -4.862 -26.338 1.00 48.00 101 LEU A C 1
ATOM 792 O O . LEU A 1 101 ? 19.752 -4.954 -26.443 1.00 48.00 101 LEU A O 1
ATOM 796 N N . GLY A 1 102 ? 21.685 -3.829 -26.793 1.00 46.19 102 GLY A N 1
ATOM 797 C CA . GLY A 1 102 ? 21.125 -2.673 -27.483 1.00 46.19 102 GLY A CA 1
ATOM 798 C C . GLY A 1 102 ? 20.353 -3.028 -28.756 1.00 46.19 102 GLY A C 1
ATOM 799 O O . GLY A 1 102 ? 20.159 -4.192 -29.101 1.00 46.19 102 GLY A O 1
ATOM 800 N N . ARG A 1 103 ? 19.880 -1.979 -29.438 1.00 47.09 103 ARG A N 1
ATOM 801 C CA . ARG A 1 103 ? 19.110 -2.063 -30.687 1.00 47.09 103 ARG A CA 1
ATOM 802 C C . ARG A 1 103 ? 19.714 -3.072 -31.681 1.00 47.09 103 ARG A C 1
ATOM 804 O O . ARG A 1 103 ? 20.927 -3.256 -31.724 1.00 47.09 103 ARG A O 1
ATOM 811 N N . GLY A 1 104 ? 18.814 -3.707 -32.439 1.00 50.97 104 GLY A N 1
ATOM 812 C CA . GLY A 1 104 ? 19.079 -4.761 -33.421 1.00 50.97 104 GLY A CA 1
ATOM 813 C C . GLY A 1 104 ? 20.327 -4.549 -34.284 1.00 50.97 104 GLY A C 1
ATOM 814 O O . GLY A 1 104 ? 20.743 -3.424 -34.545 1.00 50.97 104 GLY A O 1
ATOM 815 N N . ASP A 1 105 ? 20.902 -5.681 -34.683 1.00 42.94 105 ASP A N 1
ATOM 816 C CA . ASP A 1 105 ? 22.110 -5.910 -35.494 1.00 42.94 105 ASP A CA 1
ATOM 817 C C . ASP A 1 105 ? 23.476 -5.710 -34.814 1.00 42.94 105 ASP A C 1
ATOM 819 O O . ASP A 1 105 ? 24.416 -6.454 -35.107 1.00 42.94 105 ASP A O 1
ATOM 823 N N . GLU A 1 106 ? 23.625 -4.806 -33.844 1.00 46.88 106 GLU A N 1
ATOM 824 C CA . GLU A 1 106 ? 24.921 -4.608 -33.158 1.00 46.88 106 GLU A CA 1
ATOM 825 C C . GLU A 1 106 ? 25.134 -5.583 -31.986 1.00 46.88 106 GLU A C 1
ATOM 827 O O . GLU A 1 106 ? 26.233 -6.094 -31.761 1.00 46.88 106 GLU A O 1
ATOM 832 N N . ALA A 1 107 ? 24.042 -5.939 -31.307 1.00 48.91 107 ALA A N 1
ATOM 833 C CA . ALA A 1 107 ? 24.002 -6.951 -30.253 1.00 48.91 107 ALA A CA 1
ATOM 834 C C . ALA A 1 107 ? 24.454 -8.348 -30.718 1.00 48.91 107 ALA A C 1
ATOM 836 O O . ALA A 1 107 ? 25.025 -9.103 -29.933 1.00 48.91 107 ALA A O 1
ATOM 837 N N . HIS A 1 108 ? 24.199 -8.698 -31.983 1.00 44.56 108 HIS A N 1
ATOM 838 C CA . HIS A 1 108 ? 24.505 -10.026 -32.519 1.00 44.56 108 HIS A CA 1
ATOM 839 C C . HIS A 1 108 ? 26.012 -10.221 -32.750 1.00 44.56 108 HIS A C 1
ATOM 841 O O . HIS A 1 108 ? 26.541 -11.296 -32.481 1.00 44.56 108 HIS A O 1
ATOM 847 N N . ARG A 1 109 ? 26.726 -9.158 -33.152 1.00 50.94 109 ARG A N 1
ATOM 848 C CA . ARG A 1 109 ? 28.186 -9.191 -33.346 1.00 50.94 109 ARG A CA 1
ATOM 849 C C . ARG A 1 109 ? 28.942 -9.355 -32.026 1.00 50.94 109 ARG A C 1
ATOM 851 O O . ARG A 1 109 ? 29.821 -10.198 -31.932 1.00 50.94 109 ARG A O 1
ATOM 858 N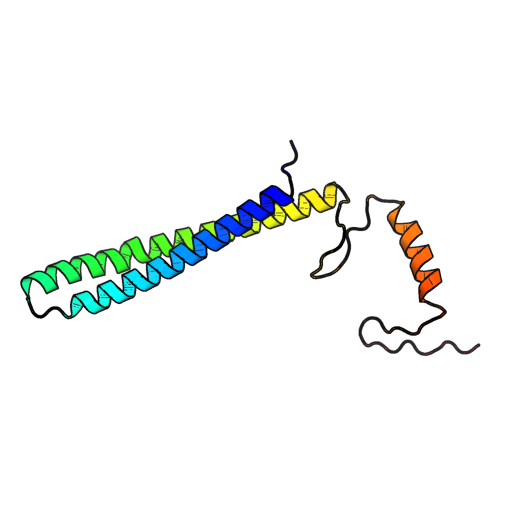 N . HIS A 1 110 ? 28.526 -8.653 -30.971 1.00 48.22 110 HIS A N 1
ATOM 859 C CA . HIS A 1 110 ? 29.171 -8.769 -29.655 1.00 48.22 110 HIS A CA 1
ATOM 860 C C . HIS A 1 110 ? 28.941 -10.123 -28.966 1.00 48.22 110 HIS A C 1
ATOM 862 O O . HIS A 1 110 ? 29.799 -10.587 -28.220 1.00 48.22 110 HIS A O 1
ATOM 868 N N . VAL A 1 111 ? 27.801 -10.781 -29.207 1.00 50.22 111 VAL A N 1
ATOM 869 C CA . VAL A 1 111 ? 27.570 -12.140 -28.691 1.00 50.22 111 VAL A CA 1
ATOM 870 C C . VAL A 1 111 ? 28.439 -13.156 -29.433 1.00 50.22 111 VAL A C 1
ATOM 872 O O . VAL A 1 111 ? 28.992 -14.039 -28.784 1.00 50.22 111 VAL A O 1
ATOM 875 N N . ALA A 1 112 ? 28.629 -13.010 -30.747 1.00 49.19 112 ALA A N 1
ATOM 876 C CA . ALA A 1 112 ? 29.548 -13.864 -31.500 1.00 49.19 112 ALA A CA 1
ATOM 877 C C . ALA A 1 112 ? 31.004 -13.717 -31.010 1.00 49.19 112 ALA A C 1
ATOM 879 O O . ALA A 1 112 ? 31.673 -14.726 -30.790 1.00 49.19 112 ALA A O 1
ATOM 880 N N . ASP A 1 113 ? 31.453 -12.489 -30.729 1.00 46.25 113 ASP A N 1
ATOM 881 C CA . ASP A 1 113 ? 32.815 -12.222 -30.243 1.00 46.25 113 ASP A CA 1
ATOM 882 C C . ASP A 1 113 ? 33.056 -12.737 -28.809 1.00 46.25 113 ASP A C 1
ATOM 884 O O . ASP A 1 113 ? 34.115 -13.289 -28.509 1.00 46.25 113 ASP A O 1
ATOM 888 N N . VAL A 1 114 ? 32.071 -12.630 -27.907 1.00 49.25 114 VAL A N 1
ATOM 889 C CA . VAL A 1 114 ? 32.197 -13.133 -26.522 1.00 49.25 114 VAL A CA 1
ATOM 890 C C . VAL A 1 114 ? 32.071 -14.659 -26.451 1.00 49.25 114 VAL A C 1
ATOM 892 O O . VAL A 1 114 ? 32.765 -15.293 -25.655 1.00 49.25 114 VAL A O 1
ATOM 895 N N . VAL A 1 115 ? 31.238 -15.273 -27.299 1.00 48.53 115 VAL A N 1
ATOM 896 C CA . VAL A 1 115 ? 31.161 -16.740 -27.414 1.00 48.53 115 VAL A CA 1
ATOM 897 C C . VAL A 1 115 ? 32.474 -17.308 -27.967 1.00 48.53 115 VAL A C 1
ATOM 899 O O . VAL A 1 115 ? 32.939 -18.334 -27.470 1.00 48.53 115 VAL A O 1
ATOM 902 N N . ALA A 1 116 ? 33.126 -16.610 -28.905 1.00 47.22 116 ALA A N 1
ATOM 903 C CA . ALA A 1 116 ? 34.444 -16.988 -29.415 1.00 47.22 116 ALA A CA 1
ATOM 904 C C . ALA A 1 116 ? 35.577 -16.802 -28.382 1.00 47.22 116 ALA A C 1
ATOM 906 O O . ALA A 1 116 ? 36.523 -17.587 -28.376 1.00 47.22 116 ALA A O 1
ATOM 907 N N . PHE A 1 117 ? 35.482 -15.810 -27.487 1.00 47.38 117 PHE A N 1
ATOM 908 C CA . PHE A 1 117 ? 36.530 -15.523 -26.496 1.00 47.38 117 PHE A CA 1
ATOM 909 C C . PHE A 1 117 ? 36.439 -16.370 -25.213 1.00 47.38 117 PHE A C 1
ATOM 911 O O . PHE A 1 117 ? 37.462 -16.674 -24.602 1.00 47.38 117 PHE A O 1
ATOM 918 N N . VAL A 1 118 ? 35.237 -16.775 -24.784 1.00 48.91 118 VAL A N 1
ATOM 919 C CA . VAL A 1 118 ? 35.050 -17.496 -23.504 1.00 48.91 118 VAL A CA 1
ATOM 920 C C . VAL A 1 118 ? 34.854 -19.007 -23.695 1.00 48.91 118 VAL A C 1
ATOM 922 O O . VAL A 1 118 ? 35.094 -19.776 -22.767 1.00 48.91 118 VAL A O 1
ATOM 925 N N . GLY A 1 119 ? 34.492 -19.464 -24.899 1.00 45.16 119 GLY A N 1
ATOM 926 C CA . GLY A 1 119 ? 34.205 -20.877 -25.171 1.00 45.16 119 GLY A CA 1
ATOM 927 C C . GLY A 1 119 ? 35.416 -21.815 -25.247 1.00 45.16 119 GLY A C 1
ATOM 928 O O . GLY A 1 119 ? 35.233 -23.025 -25.156 1.00 45.16 119 GLY A O 1
ATOM 929 N N . THR A 1 120 ? 36.640 -21.304 -25.398 1.00 47.72 120 THR A N 1
ATOM 930 C CA . THR A 1 120 ? 37.822 -22.147 -25.677 1.00 47.72 120 THR A CA 1
ATOM 931 C C . THR A 1 120 ? 38.893 -22.145 -24.590 1.00 47.72 120 THR A C 1
ATOM 933 O O . THR A 1 120 ? 39.737 -23.035 -24.600 1.00 47.72 120 THR A O 1
ATOM 936 N N . ALA A 1 121 ? 38.871 -21.218 -23.625 1.00 48.72 121 ALA A N 1
ATOM 937 C CA . ALA A 1 121 ? 39.967 -21.109 -22.655 1.00 48.72 121 ALA A CA 1
ATOM 938 C C . ALA A 1 121 ? 39.604 -21.496 -21.216 1.00 48.72 121 ALA A C 1
ATOM 940 O O . ALA A 1 121 ? 40.473 -21.964 -20.489 1.00 48.72 121 ALA A O 1
ATOM 941 N N . HIS A 1 122 ? 38.371 -21.278 -20.758 1.00 45.28 122 HIS A N 1
ATOM 942 C CA . HIS A 1 122 ? 38.010 -21.511 -19.357 1.00 45.28 122 HIS A CA 1
ATOM 943 C C . HIS A 1 122 ? 36.628 -22.147 -19.304 1.00 45.28 122 HIS A C 1
ATOM 945 O O . HIS A 1 122 ? 35.630 -21.463 -19.506 1.00 45.28 122 HIS A O 1
ATOM 951 N N . GLY A 1 123 ? 36.582 -23.456 -19.040 1.00 44.25 123 GLY A N 1
ATOM 952 C CA . GLY A 1 123 ? 35.364 -24.248 -18.854 1.00 44.25 123 GLY A CA 1
ATOM 953 C C . GLY A 1 123 ? 34.517 -23.774 -17.670 1.00 44.25 123 GLY A C 1
ATOM 954 O O . GLY A 1 123 ? 34.402 -24.454 -16.655 1.00 44.25 123 GLY A O 1
ATOM 955 N N . ALA A 1 124 ? 33.918 -22.594 -17.792 1.00 40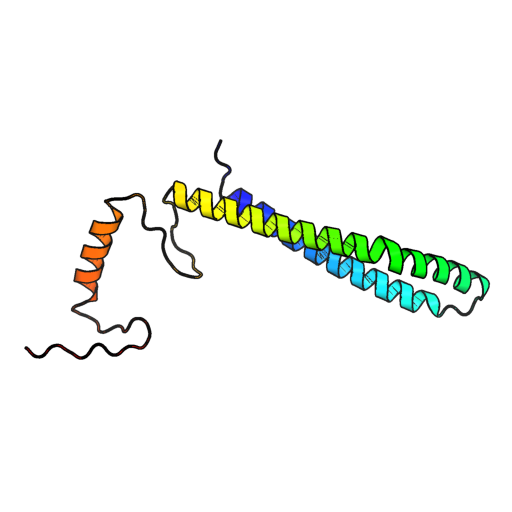.12 124 ALA A N 1
ATOM 956 C CA . ALA A 1 124 ? 32.979 -22.036 -16.844 1.00 40.12 124 ALA A CA 1
ATOM 957 C C . ALA A 1 124 ? 31.575 -22.502 -17.238 1.00 40.12 124 ALA A C 1
ATOM 959 O O . ALA A 1 124 ? 30.978 -22.026 -18.203 1.00 40.12 124 ALA A O 1
ATOM 960 N N . SER A 1 125 ? 31.054 -23.473 -16.488 1.00 40.59 125 SER A N 1
ATOM 961 C CA . SER A 1 125 ? 29.700 -23.987 -16.667 1.00 40.59 125 SER A CA 1
ATOM 962 C C . SER A 1 125 ? 28.669 -22.875 -16.452 1.00 40.59 125 SER A C 1
ATOM 964 O O . SER A 1 125 ? 28.587 -22.301 -15.363 1.00 40.59 125 SER A O 1
ATOM 966 N N . ILE A 1 126 ? 27.819 -22.618 -17.444 1.00 40.22 126 ILE A N 1
ATOM 967 C CA . ILE A 1 126 ? 26.570 -21.886 -17.232 1.00 40.22 126 ILE A CA 1
ATOM 968 C C . ILE A 1 126 ? 25.519 -22.912 -16.796 1.00 40.22 126 ILE A C 1
ATOM 970 O O . ILE A 1 126 ? 25.124 -23.775 -17.571 1.00 40.22 126 ILE A O 1
ATOM 974 N N . GLY A 1 127 ? 25.061 -22.821 -15.547 1.00 40.78 127 GLY A N 1
ATOM 975 C CA . GLY A 1 127 ? 23.803 -23.450 -15.129 1.00 40.78 127 GLY A CA 1
ATOM 976 C C . GLY A 1 127 ? 23.787 -24.980 -15.022 1.00 40.78 127 GLY A C 1
ATOM 977 O O . GLY A 1 127 ? 22.758 -25.582 -15.308 1.00 40.78 127 GLY A O 1
ATOM 978 N N . GLY A 1 128 ? 24.879 -25.614 -14.584 1.00 36.22 128 GLY A N 1
ATOM 979 C CA . GLY A 1 128 ? 24.823 -26.987 -14.055 1.00 36.22 128 GLY A CA 1
ATOM 980 C C . GLY A 1 128 ? 24.569 -28.116 -15.063 1.00 36.22 128 GLY A C 1
ATOM 981 O O . GLY A 1 128 ? 24.336 -29.244 -14.639 1.00 36.22 128 GLY A O 1
ATOM 982 N N . PHE A 1 129 ? 24.652 -27.862 -16.369 1.00 38.69 129 PHE A N 1
ATOM 983 C CA . PHE A 1 129 ? 24.694 -28.923 -17.378 1.00 38.69 129 PHE A CA 1
ATOM 984 C C . PHE A 1 129 ? 26.148 -29.204 -17.782 1.00 38.69 129 PHE A C 1
ATOM 986 O O . PHE A 1 129 ? 26.808 -28.302 -18.303 1.00 38.69 129 PHE A O 1
ATOM 993 N N . PRO A 1 130 ? 26.680 -30.424 -17.572 1.00 41.12 130 PRO A N 1
ATOM 994 C CA . PRO A 1 130 ? 27.989 -30.773 -18.097 1.00 41.12 130 PRO A CA 1
ATOM 995 C C . PRO A 1 130 ? 27.871 -30.952 -19.613 1.00 41.12 130 PRO A C 1
ATOM 997 O O . PRO A 1 130 ? 27.275 -31.916 -20.096 1.00 41.12 130 PRO A O 1
ATOM 1000 N N . LEU A 1 131 ? 28.442 -30.019 -20.374 1.00 49.19 131 LEU A N 1
ATOM 1001 C CA . LEU A 1 131 ? 28.729 -30.251 -21.785 1.00 49.19 131 LEU A CA 1
ATOM 1002 C C . LEU A 1 131 ? 29.863 -31.277 -21.841 1.00 49.19 131 LEU A C 1
ATOM 1004 O O . LEU A 1 131 ? 30.957 -31.032 -21.333 1.00 49.19 131 LEU A O 1
ATOM 1008 N N . ARG A 1 132 ? 29.578 -32.459 -22.395 1.00 46.69 132 ARG A N 1
ATOM 1009 C CA . ARG A 1 132 ? 30.614 -33.462 -22.660 1.00 46.69 132 ARG A CA 1
ATOM 1010 C C . ARG A 1 132 ? 31.630 -32.859 -23.637 1.00 46.69 132 ARG A C 1
ATOM 1012 O O . ARG A 1 132 ? 31.193 -32.260 -24.622 1.00 46.69 132 ARG A O 1
ATOM 1019 N N . PRO A 1 133 ? 32.943 -33.009 -23.397 1.00 42.31 133 PRO A N 1
ATOM 1020 C CA . PRO A 1 133 ? 33.934 -32.589 -24.374 1.00 42.31 133 PRO A CA 1
ATOM 1021 C C . PRO A 1 133 ? 33.709 -33.378 -25.668 1.00 42.31 133 PRO A C 1
ATOM 1023 O O . PRO A 1 133 ? 33.529 -34.598 -25.631 1.00 42.31 133 PRO A O 1
ATOM 1026 N N . GLY A 1 134 ? 33.661 -32.663 -26.793 1.00 40.28 134 GLY A N 1
ATOM 1027 C CA . GLY A 1 134 ? 33.740 -33.283 -28.109 1.00 40.28 134 GLY A CA 1
ATOM 1028 C C . GLY A 1 134 ? 35.058 -34.042 -28.201 1.00 40.28 134 GLY A C 1
ATOM 1029 O O . GLY A 1 134 ? 36.103 -33.507 -27.835 1.00 40.28 134 GLY A O 1
ATOM 1030 N N . ALA A 1 135 ? 34.980 -35.305 -28.607 1.00 38.25 135 ALA A N 1
ATOM 1031 C CA . ALA A 1 135 ? 36.147 -36.030 -29.069 1.00 38.25 135 ALA A CA 1
ATOM 1032 C C . ALA A 1 135 ? 36.679 -35.322 -30.324 1.00 38.25 135 ALA A C 1
ATOM 1034 O O . ALA A 1 135 ? 35.875 -35.028 -31.206 1.00 38.25 135 ALA A O 1
ATOM 1035 N N . GLU A 1 136 ? 37.983 -35.032 -30.286 1.00 37.72 136 GLU A N 1
ATOM 1036 C CA . GLU A 1 136 ? 38.932 -34.684 -31.365 1.00 37.72 136 GLU A CA 1
ATOM 1037 C C . GLU A 1 136 ? 38.407 -33.995 -32.636 1.00 37.72 136 GLU A C 1
ATOM 1039 O O . GLU A 1 136 ? 37.670 -34.617 -33.433 1.00 37.72 136 GLU A O 1
#

pLDDT: mean 75.81, std 22.96, range [36.22, 98.38]

Sequence (136 aa):
MNADPRELRGRADALRRAADRLTILRLRLANSLVDATRVEDPSLRERVQGIHERWTLEQYPQMGRIARRLRSSAKQLDAVAVAAERSSGRRLGGYAGAGFLGRGDEAHRHVADVVAFVGTAHGASIGGFPLRPGAE

Foldseek 3Di:
DQDALVVLLVLLVVLLVVLVVLVVVLVVVLVVLVVQCPDPDPVSNVVSVVVNVCSVPPVSVVSVVSSVVSNVSSVVSNVSSVVSCLVQLDDDDDDPPDDDRGDPDVSVVVVVVVCVVDVPDDPDDDPPDDDDDDDD